Protein AF-A0A8C2WFH4-F1 (afdb_monomer_lite)

Sequence (112 aa):
MPLLTQGTEREPTEEEDVEDEDITAPVELIMEFLGAAVDRDYQLASILCQMILIYEPDNPEASEFLPLIQRKLLEGENDEDSGSDEESSQSSSRSSSSCSSSSPLDDEDNDE

Organism: Cyclopterus lumpus (NCBI:txid8103)

Foldseek 3Di:
DDDDDDDDPPDPPPPPPVPPPQQADDPVLVVVLVVCVVVLVLVSNLVSLVVRCVRVVPPPVSVVVNVVSVVSVVVVVVVVDPDDDDDDDDDDDDDDDDDDDDDDDDDDDDDD

InterPro domains:
  IPR026703 Glutamate-rich protein 2 [PTHR21520] (9-111)

Radius of gyration: 28.22 Å; chains: 1; bounding box: 43×69×85 Å

pLDDT: mean 74.63, std 18.78, range [41.47, 97.75]

Structure (mmCIF, N/CA/C/O backbone):
data_AF-A0A8C2WFH4-F1
#
_entry.id   AF-A0A8C2WFH4-F1
#
loop_
_atom_site.group_PDB
_atom_site.id
_atom_site.type_symbol
_atom_site.label_atom_id
_atom_site.label_alt_id
_atom_site.label_c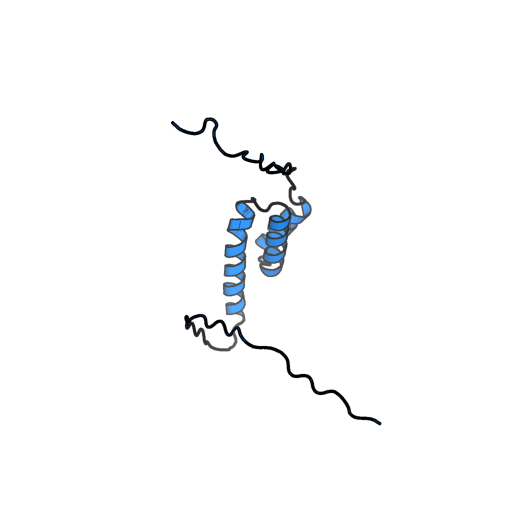omp_id
_atom_site.label_asym_id
_atom_site.label_entity_id
_atom_site.label_seq_id
_atom_site.pdbx_PDB_ins_code
_atom_site.Cartn_x
_atom_site.Cartn_y
_atom_site.Cartn_z
_atom_site.occupancy
_atom_site.B_iso_or_equiv
_atom_site.auth_seq_id
_atom_site.auth_comp_id
_atom_site.auth_asym_id
_atom_site.auth_atom_id
_atom_site.pdbx_PDB_model_num
ATOM 1 N N . MET A 1 1 ? 4.881 8.446 68.233 1.00 43.53 1 MET A N 1
ATOM 2 C CA . MET A 1 1 ? 4.739 7.262 67.358 1.00 43.53 1 MET A CA 1
ATOM 3 C C . MET A 1 1 ? 3.779 7.619 66.232 1.00 43.53 1 MET A C 1
ATOM 5 O O . MET A 1 1 ? 2.853 8.370 66.511 1.00 43.53 1 MET A O 1
ATOM 9 N N . PRO A 1 2 ? 4.069 7.213 64.988 1.00 45.72 2 PRO A N 1
ATOM 10 C CA . PRO A 1 2 ? 3.825 8.013 63.791 1.00 45.72 2 PRO A CA 1
ATOM 11 C C . PRO A 1 2 ? 2.487 7.742 63.092 1.00 45.72 2 PRO A C 1
ATOM 13 O O . PRO A 1 2 ? 1.859 6.707 63.282 1.00 45.72 2 PRO A O 1
ATOM 16 N N . LEU A 1 3 ? 2.144 8.745 62.283 1.00 41.47 3 LEU A N 1
ATOM 17 C CA . LEU A 1 3 ? 1.196 8.884 61.173 1.00 41.47 3 LEU A CA 1
ATOM 18 C C . LEU A 1 3 ? 0.506 7.605 60.665 1.00 41.47 3 LEU A C 1
ATOM 20 O O . LEU A 1 3 ? 1.135 6.706 60.109 1.00 41.47 3 LEU A O 1
ATOM 24 N N . LEU A 1 4 ? -0.820 7.598 60.813 1.00 52.91 4 LEU A N 1
ATOM 25 C CA . LEU A 1 4 ? -1.743 6.679 60.159 1.00 52.91 4 LEU A CA 1
ATOM 26 C C . LEU A 1 4 ? -2.081 7.185 58.745 1.00 52.91 4 LEU A C 1
ATOM 28 O O . LEU A 1 4 ? -2.113 8.392 58.524 1.00 52.91 4 LEU A O 1
ATOM 32 N N . THR A 1 5 ? -2.385 6.218 57.871 1.00 54.81 5 THR A N 1
ATOM 33 C CA . THR A 1 5 ? -2.964 6.312 56.512 1.00 54.81 5 THR A CA 1
ATOM 34 C C . THR A 1 5 ? -2.020 6.892 55.453 1.00 54.81 5 THR A C 1
ATOM 36 O O . THR A 1 5 ? -1.851 8.099 55.346 1.00 54.81 5 THR A O 1
ATOM 39 N N . GLN A 1 6 ? -1.233 6.049 54.767 1.00 54.41 6 GLN A N 1
ATOM 40 C CA . GLN A 1 6 ? -1.633 5.391 53.501 1.00 54.41 6 GLN A CA 1
ATOM 41 C C . GLN A 1 6 ? -2.240 6.446 52.563 1.00 54.41 6 GLN A C 1
ATOM 43 O O . GLN A 1 6 ? -3.367 6.864 52.766 1.00 54.41 6 GLN A O 1
ATOM 48 N N . GLY A 1 7 ? -1.489 7.033 51.639 1.00 52.06 7 GLY A N 1
ATOM 49 C CA . GLY A 1 7 ? -0.773 6.323 50.589 1.00 52.06 7 GLY A CA 1
ATOM 50 C C . GLY A 1 7 ? -1.574 6.530 49.313 1.00 52.06 7 GLY A C 1
ATOM 51 O O . GLY A 1 7 ? -2.431 5.715 49.012 1.00 52.06 7 GLY A O 1
ATOM 52 N N . THR A 1 8 ? -1.294 7.653 48.645 1.00 50.88 8 THR A N 1
ATOM 53 C CA . THR A 1 8 ? -1.601 7.943 47.238 1.00 50.88 8 THR A CA 1
ATOM 54 C C . THR A 1 8 ? -3.027 7.617 46.794 1.00 50.88 8 THR A C 1
ATOM 56 O O . THR A 1 8 ? -3.327 6.489 46.406 1.00 50.88 8 THR A O 1
ATOM 59 N N . GLU A 1 9 ? -3.867 8.649 46.748 1.00 53.31 9 GLU A N 1
ATOM 60 C CA . GLU A 1 9 ? -4.859 8.784 45.684 1.00 53.31 9 GLU A CA 1
ATOM 61 C C . GLU A 1 9 ? -4.150 8.527 44.341 1.00 53.31 9 GLU A C 1
ATOM 63 O O . GLU A 1 9 ? -3.383 9.342 43.839 1.00 53.31 9 GLU A O 1
ATOM 68 N N . ARG A 1 10 ? -4.269 7.305 43.823 1.00 58.94 10 ARG A N 1
ATOM 69 C CA . ARG A 1 10 ? -4.009 7.053 42.413 1.00 58.94 10 ARG A CA 1
ATOM 70 C C . ARG A 1 10 ? -5.304 7.429 41.728 1.00 58.94 10 ARG A C 1
ATOM 72 O O . ARG A 1 10 ? -6.308 6.746 41.920 1.00 58.94 10 ARG A O 1
ATOM 79 N N . GLU A 1 11 ? -5.274 8.554 41.024 1.00 61.84 11 GLU A N 1
ATOM 80 C CA . GLU A 1 11 ? -6.276 8.862 40.013 1.00 61.84 11 GLU A CA 1
ATOM 81 C C . GLU A 1 11 ? -6.479 7.598 39.169 1.00 61.84 11 GLU A C 1
ATOM 83 O O . GLU A 1 11 ? -5.482 6.978 38.770 1.00 61.84 11 GLU A O 1
ATOM 88 N N . PRO A 1 12 ? -7.722 7.146 38.943 1.00 53.22 12 PRO A N 1
ATOM 89 C CA . PRO A 1 12 ? -7.949 6.230 37.851 1.00 53.22 12 PRO A CA 1
ATOM 90 C C . PRO A 1 12 ? -7.550 7.015 36.603 1.00 53.22 12 PRO A C 1
ATOM 92 O O . PRO A 1 12 ? -8.230 7.957 36.209 1.00 53.22 12 PRO A O 1
ATOM 95 N N . THR A 1 13 ? -6.398 6.682 36.026 1.00 57.06 13 THR A N 1
ATOM 96 C CA . THR A 1 13 ? -6.178 6.913 34.608 1.00 57.06 13 THR A CA 1
ATOM 97 C C . THR A 1 13 ? -7.260 6.090 33.935 1.00 57.06 13 THR A C 1
ATOM 99 O O . THR A 1 13 ? -7.126 4.877 33.779 1.00 57.06 13 THR A O 1
ATOM 102 N N . GLU A 1 14 ? -8.395 6.737 33.686 1.00 55.91 14 GLU A N 1
ATOM 103 C CA . GLU A 1 14 ? -9.344 6.344 32.664 1.00 55.91 14 GLU A CA 1
ATOM 104 C C . GLU A 1 14 ? -8.527 6.377 31.372 1.00 55.91 14 GLU A C 1
ATOM 106 O O . GLU A 1 14 ? -8.426 7.386 30.682 1.00 55.91 14 GLU A O 1
ATOM 111 N N . GLU A 1 15 ? -7.791 5.291 31.140 1.00 59.31 15 GLU A N 1
ATOM 112 C CA . GLU A 1 15 ? -7.440 4.858 29.806 1.00 59.31 15 GLU A CA 1
ATOM 113 C C . GLU A 1 15 ? -8.813 4.675 29.166 1.00 59.31 15 GLU A C 1
ATOM 115 O O . GLU A 1 15 ? -9.498 3.684 29.419 1.00 59.31 15 GLU A O 1
ATOM 120 N N . GLU A 1 16 ? -9.293 5.737 28.509 1.00 53.50 16 GLU A N 1
ATOM 121 C CA . GLU A 1 16 ? -10.332 5.638 27.501 1.00 53.50 16 GLU A CA 1
ATOM 122 C C . GLU A 1 16 ? -9.797 4.599 26.521 1.00 53.50 16 GLU A C 1
ATOM 124 O O . GLU A 1 16 ? -9.016 4.904 25.622 1.00 53.50 16 GLU A O 1
ATOM 129 N N . ASP A 1 17 ? -10.150 3.345 26.799 1.00 54.41 17 ASP A N 1
ATOM 130 C CA . ASP A 1 17 ? -10.298 2.256 25.853 1.00 54.41 17 ASP A CA 1
ATOM 131 C C . ASP A 1 17 ? -11.303 2.798 24.837 1.00 54.41 17 ASP A C 1
ATOM 133 O O . ASP A 1 17 ? -12.515 2.615 24.954 1.00 54.41 17 ASP A O 1
ATOM 137 N N . VAL A 1 18 ? -10.796 3.670 23.958 1.00 60.62 18 VAL A N 1
ATOM 138 C CA . VAL A 1 18 ? -11.468 4.100 22.748 1.00 60.62 18 VAL A CA 1
ATOM 139 C C . VAL A 1 18 ? -11.774 2.796 22.068 1.00 60.62 18 VAL A C 1
ATOM 141 O O . VAL A 1 18 ? -10.863 2.111 21.624 1.00 60.62 18 VAL A O 1
ATOM 144 N N . GLU A 1 19 ? -13.044 2.419 22.138 1.00 56.53 19 GLU A N 1
ATOM 145 C CA . GLU A 1 19 ? -13.594 1.257 21.479 1.00 56.53 19 GLU A CA 1
ATOM 146 C C . GLU A 1 19 ? -13.053 1.304 20.048 1.00 56.53 19 GLU A C 1
ATOM 148 O O . GLU A 1 19 ? -13.472 2.149 19.253 1.00 56.53 19 GLU A O 1
ATOM 153 N N . ASP A 1 20 ? -12.042 0.474 19.771 1.00 59.25 20 ASP A N 1
ATOM 154 C CA . ASP A 1 20 ? -11.517 0.205 18.442 1.00 59.25 20 ASP A CA 1
ATOM 155 C C . ASP A 1 20 ? -12.662 -0.491 17.704 1.00 59.25 20 ASP A C 1
ATOM 157 O O . ASP A 1 20 ? -12.693 -1.710 17.545 1.00 59.25 20 ASP A O 1
ATOM 161 N N . GLU A 1 21 ? -13.701 0.265 17.344 1.00 57.81 21 GLU A N 1
ATOM 162 C CA . GLU A 1 21 ? -14.646 -0.162 16.333 1.00 57.81 21 GLU A CA 1
ATOM 163 C C . GLU A 1 21 ? -13.770 -0.544 15.154 1.00 57.81 21 GLU A C 1
ATOM 165 O O . GLU A 1 21 ? -13.060 0.316 14.646 1.00 57.81 21 GLU A O 1
ATOM 170 N N . ASP A 1 22 ? -13.735 -1.836 14.816 1.00 65.94 22 ASP A N 1
ATOM 171 C CA . ASP A 1 22 ? -12.847 -2.412 13.813 1.00 65.94 22 ASP A CA 1
ATOM 172 C C . ASP A 1 22 ? -12.976 -1.610 12.503 1.00 65.94 22 ASP A C 1
ATOM 174 O O . ASP A 1 22 ? -13.850 -1.875 11.668 1.00 65.94 22 ASP A O 1
ATOM 178 N N . ILE A 1 23 ? -12.154 -0.569 12.331 1.00 73.25 23 ILE A N 1
ATOM 179 C CA . ILE A 1 23 ? -12.153 0.278 11.143 1.00 73.25 23 ILE A CA 1
ATOM 180 C C . ILE A 1 23 ? -11.473 -0.557 10.067 1.00 73.25 23 ILE A C 1
ATOM 182 O O . ILE A 1 23 ? -10.268 -0.517 9.862 1.00 73.25 23 ILE A O 1
ATOM 186 N N . THR A 1 24 ? -12.261 -1.382 9.389 1.00 86.38 24 THR A N 1
ATOM 187 C CA . THR A 1 24 ? -11.747 -2.209 8.303 1.00 86.38 24 THR A CA 1
ATOM 188 C C . THR A 1 24 ? -11.579 -1.377 7.040 1.00 86.38 24 THR A C 1
ATOM 190 O O . THR A 1 24 ? -12.431 -0.544 6.705 1.00 86.38 24 THR A O 1
ATOM 193 N N . ALA A 1 25 ? -10.513 -1.640 6.297 1.00 90.88 25 ALA A N 1
ATOM 194 C CA . ALA A 1 25 ? -10.268 -1.047 5.002 1.00 90.88 25 ALA A CA 1
ATOM 195 C C . ALA A 1 25 ? -11.404 -1.416 4.024 1.00 90.88 25 ALA A C 1
ATOM 197 O O . ALA A 1 25 ? -11.877 -2.558 3.999 1.00 90.88 25 ALA A O 1
ATOM 198 N N . PRO A 1 26 ? -11.852 -0.481 3.166 1.00 93.94 26 PRO A N 1
ATOM 199 C CA . PRO A 1 26 ? -12.858 -0.784 2.155 1.00 93.94 26 PRO A CA 1
ATOM 200 C C . PRO A 1 26 ? -12.413 -1.928 1.231 1.00 93.94 26 PRO A C 1
ATOM 202 O O . PRO A 1 26 ? -11.294 -1.925 0.724 1.00 93.94 26 PRO A O 1
ATOM 205 N N . VAL A 1 27 ? -13.311 -2.873 0.929 1.00 93.88 27 VAL A N 1
ATOM 206 C CA . VAL A 1 27 ? -12.998 -4.040 0.072 1.00 93.88 27 VAL A CA 1
ATOM 207 C C . VAL A 1 27 ? -12.481 -3.621 -1.309 1.00 93.88 27 VAL A C 1
ATOM 209 O O . VAL A 1 27 ? -11.600 -4.273 -1.863 1.00 93.88 27 VAL A O 1
ATOM 212 N N . GLU A 1 28 ? -12.993 -2.517 -1.857 1.00 96.25 28 GLU A N 1
ATOM 213 C CA . GLU A 1 28 ? -12.519 -1.944 -3.123 1.00 96.25 28 GLU A CA 1
ATOM 214 C C . GLU A 1 28 ? -11.027 -1.585 -3.069 1.00 96.25 28 GLU A C 1
ATOM 216 O O . GLU A 1 28 ? -10.293 -1.933 -3.990 1.00 96.25 28 GLU A O 1
ATOM 221 N N . LEU A 1 29 ? -10.564 -1.002 -1.955 1.00 95.50 29 LEU A N 1
ATOM 222 C CA . LEU A 1 29 ? -9.162 -0.636 -1.738 1.00 95.50 29 LEU A CA 1
ATOM 223 C C . LEU A 1 29 ? -8.257 -1.875 -1.722 1.00 95.50 29 LEU A C 1
ATOM 225 O O . LEU A 1 29 ? -7.196 -1.887 -2.343 1.00 95.50 29 LEU A O 1
ATOM 229 N N . ILE A 1 30 ? -8.694 -2.935 -1.039 1.00 94.88 30 ILE A N 1
ATOM 230 C CA . ILE A 1 30 ? -7.948 -4.197 -0.946 1.00 94.88 30 ILE A CA 1
ATOM 231 C C . ILE A 1 30 ? -7.881 -4.879 -2.316 1.00 94.88 30 ILE A C 1
ATOM 233 O O . ILE A 1 30 ? -6.824 -5.360 -2.722 1.00 94.88 30 ILE A O 1
ATOM 237 N N . MET A 1 31 ? -8.990 -4.913 -3.059 1.00 97.06 31 MET A N 1
ATOM 238 C CA . MET A 1 31 ? -9.007 -5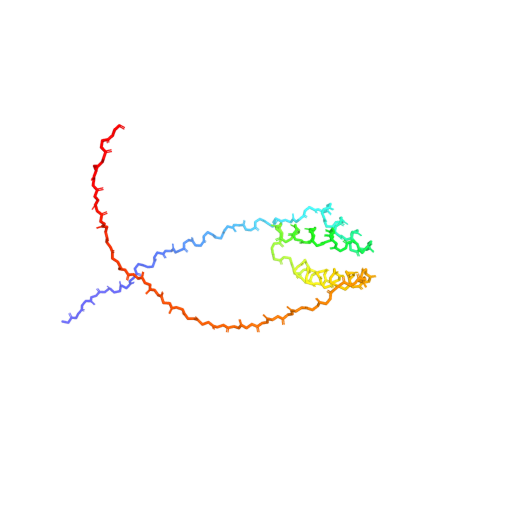.486 -4.408 1.00 97.06 31 MET A CA 1
ATOM 239 C C . MET A 1 31 ? -8.097 -4.717 -5.364 1.00 97.06 31 MET A C 1
ATOM 241 O O . MET A 1 31 ? -7.386 -5.339 -6.152 1.00 97.06 31 MET A O 1
ATOM 245 N N . GLU A 1 32 ? -8.093 -3.388 -5.284 1.00 97.75 32 GLU A N 1
ATOM 246 C CA . GLU A 1 32 ? -7.216 -2.552 -6.100 1.00 97.75 32 GLU A CA 1
ATOM 247 C C . GLU A 1 32 ? -5.742 -2.771 -5.738 1.00 97.75 32 GLU A C 1
ATOM 249 O O . GLU A 1 32 ? -4.910 -2.924 -6.631 1.00 97.75 32 GLU A O 1
ATOM 254 N N . PHE A 1 33 ? -5.427 -2.908 -4.444 1.00 97.38 33 PHE A N 1
ATOM 255 C CA . PHE A 1 33 ? -4.085 -3.261 -3.977 1.00 97.38 33 PHE A CA 1
ATOM 256 C C . PHE A 1 33 ? -3.615 -4.597 -4.559 1.00 97.38 33 PHE A C 1
ATOM 258 O O . PHE A 1 33 ? -2.517 -4.693 -5.110 1.00 97.38 33 PHE A O 1
ATOM 265 N N . LEU A 1 34 ? -4.458 -5.629 -4.470 1.00 96.62 34 LEU A N 1
ATOM 266 C CA . LEU A 1 34 ? -4.149 -6.950 -5.010 1.00 96.62 34 LEU A CA 1
ATOM 267 C C . LEU A 1 34 ? -3.991 -6.909 -6.535 1.00 96.62 34 LEU A C 1
ATOM 269 O O . LEU A 1 34 ? -3.090 -7.558 -7.064 1.00 96.62 34 LEU A O 1
ATOM 273 N N . GLY A 1 35 ? -4.823 -6.130 -7.232 1.00 97.38 35 GLY A N 1
ATOM 274 C CA . GLY A 1 35 ? -4.697 -5.888 -8.668 1.00 97.38 35 GLY A CA 1
ATOM 275 C C . GLY A 1 35 ? -3.341 -5.280 -9.024 1.00 97.38 35 GLY A C 1
ATOM 276 O O . GLY A 1 35 ? -2.590 -5.873 -9.796 1.00 97.38 35 GLY A O 1
ATOM 277 N N . ALA A 1 36 ? -2.976 -4.172 -8.376 1.00 96.44 36 ALA A N 1
ATOM 278 C CA . ALA A 1 36 ? -1.687 -3.510 -8.567 1.00 96.44 36 ALA A CA 1
ATOM 279 C C . ALA A 1 36 ? -0.500 -4.446 -8.270 1.00 96.44 36 ALA A C 1
ATOM 281 O O . ALA A 1 36 ? 0.470 -4.490 -9.026 1.00 96.44 36 ALA A O 1
ATOM 282 N N . ALA A 1 37 ? -0.588 -5.259 -7.211 1.00 93.12 37 ALA A N 1
ATOM 283 C CA . ALA A 1 37 ? 0.446 -6.232 -6.865 1.00 93.12 37 ALA A CA 1
ATOM 284 C C . ALA A 1 37 ? 0.607 -7.339 -7.926 1.00 93.12 37 ALA A C 1
ATOM 286 O O . ALA A 1 37 ? 1.734 -7.744 -8.227 1.00 93.12 37 ALA A O 1
ATOM 287 N N . VAL A 1 38 ? -0.499 -7.819 -8.510 1.00 95.44 38 VAL A N 1
ATOM 288 C CA . VAL A 1 38 ? -0.494 -8.809 -9.604 1.00 95.44 38 VAL A CA 1
ATOM 289 C C . VAL A 1 38 ? 0.075 -8.209 -10.889 1.00 95.44 38 VAL A C 1
ATOM 291 O O . VAL A 1 38 ? 0.908 -8.847 -11.539 1.00 95.44 38 VAL A O 1
ATOM 294 N N . ASP A 1 39 ? -0.312 -6.975 -11.210 1.00 95.25 39 ASP A N 1
ATOM 295 C CA . ASP A 1 39 ? 0.168 -6.228 -12.377 1.00 95.25 39 ASP A CA 1
ATOM 296 C C . ASP A 1 39 ? 1.607 -5.707 -12.204 1.00 95.25 39 ASP A C 1
ATOM 298 O O . ASP A 1 39 ? 2.203 -5.199 -13.154 1.00 95.25 39 ASP A O 1
ATOM 302 N N . ARG A 1 40 ? 2.200 -5.905 -11.016 1.00 93.06 40 ARG A N 1
ATOM 303 C CA . ARG A 1 40 ? 3.537 -5.426 -10.620 1.00 93.06 40 ARG A CA 1
ATOM 304 C C . ARG A 1 40 ? 3.673 -3.906 -10.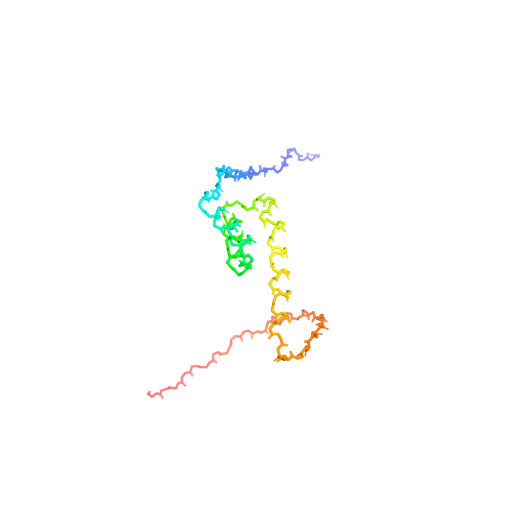663 1.00 93.06 40 ARG A C 1
ATOM 306 O O . ARG A 1 40 ? 4.784 -3.387 -10.753 1.00 93.06 40 ARG A O 1
ATOM 313 N N . ASP A 1 41 ? 2.556 -3.201 -10.541 1.00 95.50 41 ASP A N 1
ATOM 314 C CA . ASP A 1 41 ? 2.546 -1.769 -10.291 1.00 95.50 41 ASP A CA 1
ATOM 315 C C . ASP A 1 41 ? 2.839 -1.530 -8.806 1.00 95.50 41 ASP A C 1
ATOM 317 O O . ASP A 1 41 ? 1.958 -1.293 -7.977 1.00 95.50 41 ASP A O 1
ATOM 321 N N . TYR A 1 42 ? 4.115 -1.667 -8.447 1.00 95.31 42 TYR A N 1
ATOM 322 C CA . TYR A 1 42 ? 4.564 -1.523 -7.067 1.00 95.31 42 TYR A CA 1
ATOM 323 C C . TYR A 1 42 ? 4.457 -0.075 -6.561 1.00 95.31 42 TYR A C 1
ATOM 325 O O . TYR A 1 42 ? 4.394 0.131 -5.350 1.00 95.31 42 TYR A O 1
ATOM 333 N N . GLN A 1 43 ? 4.380 0.914 -7.462 1.00 94.62 43 GLN A N 1
ATOM 334 C CA . GLN A 1 43 ? 4.155 2.316 -7.101 1.00 94.62 43 GLN A CA 1
ATOM 335 C C . GLN A 1 43 ? 2.741 2.477 -6.544 1.00 94.62 43 GLN A C 1
ATOM 337 O O . GLN A 1 43 ? 2.557 2.929 -5.411 1.00 94.62 43 GLN A O 1
ATOM 342 N N . LEU A 1 44 ? 1.742 2.018 -7.303 1.00 95.50 44 LEU A N 1
ATOM 343 C CA . LEU A 1 44 ? 0.351 2.035 -6.868 1.00 95.50 44 LEU A CA 1
ATOM 344 C C . LEU A 1 44 ? 0.132 1.112 -5.661 1.00 95.50 44 LEU A C 1
ATOM 346 O O . LEU A 1 44 ? -0.486 1.522 -4.677 1.00 95.50 44 LEU A O 1
ATOM 350 N N . ALA A 1 45 ? 0.705 -0.095 -5.677 1.00 96.50 45 ALA A N 1
ATOM 351 C CA . ALA A 1 45 ? 0.586 -1.037 -4.568 1.00 96.50 45 ALA A CA 1
ATOM 352 C C . ALA A 1 45 ? 1.151 -0.467 -3.255 1.00 96.50 45 ALA A C 1
ATOM 354 O O . ALA A 1 45 ? 0.565 -0.699 -2.200 1.00 96.50 45 ALA A O 1
ATOM 355 N N . SER A 1 46 ? 2.240 0.313 -3.293 1.00 96.12 46 SER A N 1
ATOM 356 C CA . SER A 1 46 ? 2.808 0.944 -2.092 1.00 96.12 46 SER A CA 1
ATOM 357 C C . SER A 1 46 ? 1.849 1.962 -1.477 1.00 96.12 46 SER A C 1
ATOM 359 O O . SER A 1 46 ? 1.693 2.002 -0.257 1.00 96.12 46 SER A O 1
ATOM 361 N N . ILE A 1 47 ? 1.201 2.780 -2.310 1.00 97.06 47 ILE A N 1
ATOM 362 C CA . ILE A 1 47 ? 0.245 3.797 -1.855 1.00 97.06 47 ILE A CA 1
ATOM 363 C C . ILE A 1 47 ? -0.980 3.117 -1.240 1.00 97.06 47 ILE A C 1
ATOM 365 O O . ILE A 1 47 ? -1.390 3.461 -0.132 1.00 97.06 47 ILE A O 1
ATOM 369 N N . LEU A 1 48 ? -1.526 2.112 -1.926 1.00 97.00 48 LEU A N 1
ATOM 370 C CA . LEU A 1 48 ? -2.706 1.382 -1.468 1.00 97.00 48 LEU A CA 1
ATOM 371 C C . LEU A 1 48 ? -2.422 0.590 -0.184 1.00 97.00 48 LEU A C 1
ATOM 373 O O . LEU A 1 48 ? -3.235 0.613 0.734 1.00 97.00 48 LEU A O 1
ATOM 377 N N . CYS A 1 49 ? -1.244 -0.029 -0.065 1.00 96.44 49 CYS A N 1
ATOM 378 C CA . CYS A 1 49 ? -0.808 -0.711 1.156 1.00 96.44 49 CYS A CA 1
ATOM 379 C C . CYS A 1 49 ? -0.715 0.253 2.347 1.00 96.44 49 CYS A C 1
ATOM 381 O O . CYS A 1 49 ? -1.146 -0.076 3.450 1.00 96.44 49 CYS A O 1
ATOM 383 N N . GLN A 1 50 ? -0.201 1.468 2.127 1.00 96.25 50 GLN A N 1
ATOM 384 C CA . GLN A 1 50 ? -0.156 2.498 3.163 1.00 96.25 50 GLN A CA 1
ATOM 385 C C . GLN A 1 50 ? -1.561 2.971 3.552 1.00 96.25 50 GLN A C 1
ATOM 387 O O . GLN A 1 50 ? -1.812 3.209 4.729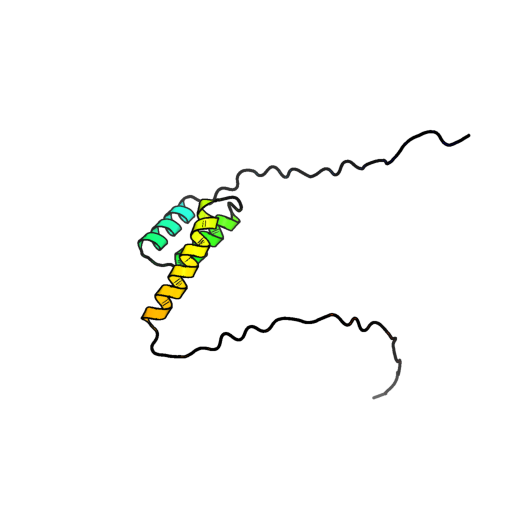 1.00 96.25 50 GLN A O 1
ATOM 392 N N . MET A 1 51 ? -2.474 3.089 2.582 1.00 96.00 51 MET A N 1
ATOM 393 C CA . MET A 1 51 ? -3.871 3.424 2.854 1.00 96.00 51 MET A CA 1
ATOM 394 C C . MET A 1 51 ? -4.560 2.338 3.678 1.00 96.00 51 MET A C 1
ATOM 396 O O . MET A 1 51 ? -5.246 2.681 4.632 1.00 96.00 51 MET A O 1
ATOM 400 N N . ILE A 1 52 ? -4.348 1.054 3.371 1.00 95.38 52 ILE A N 1
ATOM 401 C CA . ILE A 1 52 ? -4.884 -0.060 4.170 1.00 95.38 52 ILE A CA 1
ATOM 402 C C . ILE A 1 52 ? -4.409 0.054 5.623 1.00 95.38 52 ILE A C 1
ATOM 404 O O . ILE A 1 52 ? -5.238 -0.035 6.516 1.00 95.38 52 ILE A O 1
ATOM 408 N N . LEU A 1 53 ? -3.131 0.370 5.862 1.00 94.25 53 LEU A N 1
ATOM 409 C CA . LEU A 1 53 ? -2.579 0.581 7.210 1.00 94.25 53 LEU A CA 1
ATOM 410 C C . LEU A 1 53 ? -3.131 1.816 7.945 1.00 94.25 53 LEU A C 1
ATOM 412 O O . LEU A 1 53 ? -2.989 1.912 9.158 1.00 94.25 53 LEU A O 1
ATOM 416 N N . ILE A 1 54 ? -3.722 2.786 7.239 1.00 93.56 54 ILE A N 1
ATOM 417 C CA . ILE A 1 54 ? -4.402 3.929 7.874 1.00 93.56 54 ILE A CA 1
ATOM 418 C C . ILE A 1 54 ? -5.775 3.511 8.410 1.00 93.56 54 ILE A C 1
ATOM 420 O O . ILE A 1 54 ? -6.194 4.021 9.444 1.00 93.56 54 ILE A O 1
ATOM 424 N N . TYR A 1 55 ? -6.471 2.614 7.703 1.00 92.62 55 TYR A N 1
ATOM 425 C CA . TYR A 1 55 ? -7.736 2.050 8.176 1.00 92.62 55 TYR A CA 1
ATOM 426 C C . TYR A 1 55 ? -7.478 0.985 9.246 1.00 92.62 55 TYR A C 1
ATOM 428 O O . TYR A 1 55 ? -8.003 1.087 10.345 1.00 92.62 55 TYR A O 1
ATOM 436 N N . GLU A 1 56 ? -6.603 0.028 8.945 1.00 91.50 56 GLU A N 1
ATOM 437 C CA . GLU A 1 56 ? -6.272 -1.112 9.795 1.00 91.50 56 GLU A CA 1
ATOM 438 C C . GLU A 1 56 ? -4.788 -1.062 10.211 1.00 91.50 56 GLU A C 1
ATOM 440 O O . GLU A 1 56 ? -3.945 -1.734 9.604 1.00 91.50 56 GLU A O 1
ATOM 445 N N . PRO A 1 57 ? -4.430 -0.264 11.233 1.00 89.75 57 PRO A N 1
ATOM 446 C CA . PRO A 1 57 ? -3.040 -0.122 11.672 1.00 89.75 57 PRO A CA 1
ATOM 447 C C . PRO A 1 57 ? -2.432 -1.433 12.189 1.00 89.75 57 PRO A C 1
ATOM 449 O O . PRO A 1 57 ? -1.234 -1.660 12.020 1.00 89.75 57 PRO A O 1
ATOM 452 N N . ASP A 1 58 ? -3.257 -2.315 12.757 1.00 88.69 58 ASP A N 1
ATOM 453 C CA . ASP A 1 58 ? -2.855 -3.629 13.267 1.00 88.69 58 ASP A CA 1
ATOM 454 C C . ASP A 1 58 ? -2.932 -4.749 12.218 1.00 88.69 58 ASP A C 1
ATOM 456 O O . ASP A 1 58 ? -2.754 -5.920 12.560 1.00 88.69 58 ASP A O 1
ATOM 460 N N . ASN A 1 59 ? -3.172 -4.431 10.937 1.00 88.88 59 ASN A N 1
ATOM 461 C CA . ASN A 1 59 ? -3.206 -5.436 9.877 1.00 88.88 59 ASN A CA 1
ATOM 462 C C . ASN A 1 59 ? -1.800 -6.042 9.661 1.00 88.88 59 ASN A C 1
ATOM 464 O O . ASN A 1 59 ? -0.904 -5.371 9.123 1.00 88.88 59 ASN A O 1
ATOM 468 N N . PRO A 1 60 ? -1.584 -7.324 10.025 1.00 91.88 60 PRO A N 1
ATOM 469 C CA . PRO A 1 60 ? -0.265 -7.941 9.933 1.00 91.88 60 PRO A CA 1
ATOM 470 C C . PRO A 1 60 ? 0.169 -8.140 8.478 1.00 91.88 60 PRO A C 1
ATOM 472 O O . PRO A 1 60 ? 1.353 -8.048 8.166 1.00 91.88 60 PRO A O 1
ATOM 475 N N . GLU A 1 61 ? -0.779 -8.362 7.567 1.00 93.50 61 GLU A N 1
ATOM 476 C CA . GLU A 1 61 ? -0.496 -8.608 6.157 1.00 93.50 61 GLU A CA 1
ATOM 477 C C . GLU A 1 61 ? 0.032 -7.338 5.494 1.00 93.50 61 GLU A C 1
ATOM 479 O O . GLU A 1 61 ? 1.106 -7.361 4.895 1.00 93.50 61 GLU A O 1
ATOM 484 N N . ALA A 1 62 ? -0.665 -6.209 5.641 1.00 93.50 62 ALA A N 1
ATOM 485 C CA . ALA A 1 62 ? -0.230 -4.942 5.054 1.00 93.50 62 ALA A CA 1
ATOM 486 C C . ALA A 1 62 ? 1.125 -4.478 5.625 1.00 93.50 62 ALA A C 1
ATOM 488 O O . ALA A 1 62 ? 1.979 -3.979 4.886 1.00 93.50 62 ALA A O 1
ATOM 489 N N . SER A 1 63 ? 1.361 -4.714 6.920 1.00 94.44 63 SER A N 1
ATOM 490 C CA . SER A 1 63 ? 2.633 -4.409 7.584 1.00 94.44 63 SER A CA 1
ATOM 491 C C . SER A 1 63 ? 3.798 -5.229 7.014 1.00 94.44 63 SER A C 1
ATOM 493 O O . SER A 1 63 ? 4.887 -4.697 6.786 1.00 94.44 63 SER A O 1
ATOM 495 N N . GLU A 1 64 ? 3.568 -6.507 6.699 1.00 95.94 64 GLU A N 1
ATOM 496 C CA . GLU A 1 64 ? 4.568 -7.363 6.055 1.00 95.94 64 GLU A CA 1
ATOM 497 C C . GLU A 1 64 ? 4.740 -7.066 4.557 1.00 95.94 64 GLU A C 1
ATOM 499 O O . GLU A 1 64 ? 5.855 -7.160 4.037 1.00 95.94 64 GLU A O 1
ATOM 504 N N . PHE A 1 65 ? 3.675 -6.681 3.848 1.00 95.19 65 PHE A N 1
ATOM 505 C CA . PHE A 1 65 ? 3.731 -6.398 2.412 1.00 95.19 65 PHE A CA 1
ATOM 506 C C . PHE A 1 65 ? 4.474 -5.104 2.084 1.00 95.19 65 PHE A C 1
ATOM 508 O O . PHE A 1 65 ? 5.244 -5.080 1.119 1.00 95.19 65 PHE A O 1
ATOM 515 N N . LEU A 1 66 ? 4.295 -4.046 2.876 1.00 95.12 66 LEU A N 1
ATOM 516 C CA . LEU A 1 66 ? 4.896 -2.736 2.617 1.00 95.12 66 LEU A CA 1
ATOM 517 C C . LEU A 1 66 ? 6.424 -2.786 2.379 1.00 95.12 66 LEU A C 1
ATOM 519 O O . LEU A 1 66 ? 6.869 -2.309 1.329 1.00 95.12 66 LEU A O 1
ATOM 523 N N . PRO A 1 67 ? 7.255 -3.408 3.245 1.00 95.88 67 PRO A N 1
ATOM 524 C CA . PRO A 1 67 ? 8.696 -3.499 3.002 1.00 95.88 67 PRO A CA 1
ATOM 525 C C . PRO A 1 67 ? 9.055 -4.379 1.793 1.00 95.88 67 PRO A C 1
ATOM 527 O O . PRO A 1 67 ? 10.109 -4.188 1.181 1.00 95.88 67 PRO A O 1
ATOM 530 N N . LEU A 1 68 ? 8.211 -5.348 1.419 1.00 95.56 68 LEU A N 1
ATOM 531 C CA . LEU A 1 68 ? 8.429 -6.174 0.225 1.00 95.56 68 LEU A CA 1
ATOM 532 C C . LEU A 1 68 ? 8.188 -5.372 -1.056 1.00 95.56 68 LEU A C 1
ATOM 534 O O . LEU A 1 68 ? 8.971 -5.486 -1.999 1.00 95.56 68 LEU A O 1
ATOM 538 N N . ILE A 1 69 ? 7.139 -4.551 -1.074 1.00 94.81 69 ILE A N 1
ATOM 539 C CA . ILE A 1 69 ? 6.797 -3.667 -2.194 1.00 94.81 69 ILE A CA 1
ATOM 540 C C . ILE A 1 69 ? 7.877 -2.601 -2.370 1.00 94.81 69 ILE A C 1
ATOM 542 O O . ILE A 1 69 ? 8.363 -2.403 -3.480 1.00 94.81 69 ILE A O 1
ATOM 546 N N . GLN A 1 70 ? 8.325 -1.982 -1.276 1.00 94.06 70 GLN A N 1
ATOM 547 C CA . GLN A 1 70 ? 9.427 -1.019 -1.305 1.00 94.06 70 GLN A CA 1
ATOM 548 C C . GLN A 1 70 ? 10.707 -1.642 -1.866 1.00 94.06 70 GLN A C 1
ATOM 550 O O . GLN A 1 70 ? 11.352 -1.055 -2.728 1.00 94.06 70 GLN A O 1
ATOM 555 N N . ARG A 1 71 ? 11.054 -2.869 -1.454 1.00 94.12 71 ARG A N 1
ATOM 556 C CA . ARG A 1 71 ? 12.197 -3.581 -2.043 1.00 94.12 71 ARG A CA 1
ATOM 557 C C . ARG A 1 71 ? 12.015 -3.800 -3.545 1.00 94.12 71 ARG A C 1
ATOM 559 O O . ARG A 1 71 ? 12.966 -3.630 -4.297 1.00 94.12 71 ARG A O 1
ATOM 566 N N . LYS A 1 72 ? 10.809 -4.173 -3.982 1.00 91.69 72 LYS A N 1
ATOM 567 C CA . LYS A 1 72 ? 10.505 -4.389 -5.402 1.00 91.69 72 LYS A CA 1
ATOM 568 C C . LYS A 1 72 ? 10.614 -3.118 -6.237 1.00 91.69 72 LYS A C 1
ATOM 570 O O . LYS A 1 72 ? 11.045 -3.210 -7.380 1.00 91.69 72 LYS A O 1
ATOM 575 N N . LEU A 1 73 ? 10.279 -1.964 -5.666 1.00 90.06 73 LEU A N 1
ATOM 576 C CA . LEU A 1 73 ? 10.510 -0.665 -6.294 1.00 90.06 73 LEU A CA 1
ATOM 577 C C . LEU A 1 73 ? 12.001 -0.400 -6.512 1.00 90.06 73 LEU A C 1
ATOM 579 O O . LEU A 1 73 ? 12.398 -0.148 -7.644 1.00 90.06 73 LEU A O 1
ATOM 583 N N . LEU A 1 74 ? 12.825 -0.587 -5.476 1.00 89.25 74 LEU A N 1
ATOM 584 C CA . LEU A 1 74 ? 14.281 -0.431 -5.585 1.00 89.25 74 LEU A CA 1
ATOM 585 C C . LEU A 1 74 ? 14.911 -1.414 -6.590 1.00 89.25 74 LEU A C 1
ATOM 587 O O . LEU A 1 7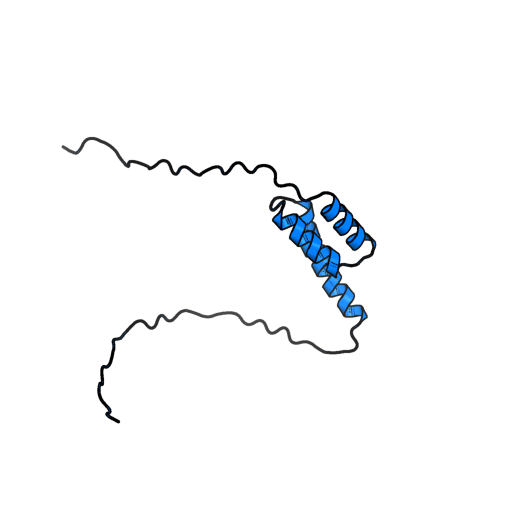4 ? 15.883 -1.083 -7.259 1.00 89.25 74 LEU A O 1
ATOM 591 N N . GLU A 1 75 ? 14.388 -2.640 -6.683 1.00 86.31 75 GLU A N 1
ATOM 592 C CA . GLU A 1 75 ? 14.845 -3.631 -7.669 1.00 86.31 75 GLU A CA 1
ATOM 593 C C . GLU A 1 75 ? 14.443 -3.253 -9.106 1.00 86.31 75 GLU A C 1
ATOM 595 O O . GLU A 1 75 ? 15.213 -3.514 -10.024 1.00 86.31 75 GLU A O 1
ATOM 600 N N . GLY A 1 76 ? 13.258 -2.662 -9.302 1.00 70.62 76 GLY A N 1
ATOM 601 C CA . GLY A 1 76 ? 12.736 -2.274 -10.616 1.00 70.62 76 GLY A CA 1
ATOM 602 C C . GLY A 1 76 ? 13.374 -1.008 -11.189 1.00 70.62 76 GLY A C 1
ATOM 603 O O . GLY A 1 76 ? 13.626 -0.960 -12.388 1.00 70.62 76 GLY A O 1
ATOM 604 N N . GLU A 1 77 ? 13.720 -0.034 -10.340 1.00 58.47 77 GLU A N 1
ATOM 605 C CA . GLU A 1 77 ? 14.456 1.174 -10.755 1.00 58.47 77 GLU A CA 1
ATOM 606 C C . GLU A 1 77 ? 15.859 0.845 -11.309 1.00 58.47 77 GLU A C 1
ATOM 608 O O . GLU A 1 77 ? 16.392 1.579 -12.139 1.00 58.47 77 GLU A O 1
ATOM 613 N N . ASN A 1 78 ? 16.444 -0.295 -10.925 1.00 53.09 78 ASN A N 1
ATOM 614 C CA . ASN A 1 78 ? 17.742 -0.740 -11.442 1.00 53.09 78 ASN A CA 1
ATOM 615 C C . ASN A 1 78 ? 17.693 -1.304 -12.875 1.00 53.09 78 ASN A C 1
ATOM 617 O O . ASN A 1 78 ? 18.739 -1.381 -13.518 1.00 53.09 78 ASN A O 1
ATOM 621 N N . ASP A 1 79 ? 16.526 -1.694 -13.401 1.00 52.34 79 ASP A N 1
ATOM 622 C CA . ASP A 1 79 ? 16.404 -2.170 -14.791 1.00 52.34 79 ASP A CA 1
ATOM 623 C C . ASP A 1 79 ? 16.311 -1.005 -15.805 1.00 52.34 79 ASP A C 1
ATOM 625 O O . ASP A 1 79 ? 16.439 -1.214 -17.016 1.00 52.34 79 ASP A O 1
ATOM 629 N N . GLU A 1 80 ? 16.147 0.230 -15.321 1.00 50.25 80 GLU A N 1
ATOM 630 C CA . GLU A 1 80 ? 16.176 1.474 -16.102 1.00 50.25 80 GLU A CA 1
ATOM 631 C C . GLU A 1 80 ? 17.423 2.345 -15.841 1.00 50.25 80 GLU A C 1
ATOM 633 O O . GLU A 1 80 ? 17.547 3.445 -16.389 1.00 50.25 80 GLU A O 1
ATOM 638 N N . ASP A 1 81 ? 18.418 1.813 -15.117 1.00 48.16 81 ASP A N 1
ATOM 639 C CA . ASP A 1 81 ? 19.710 2.467 -14.896 1.00 48.16 81 ASP A CA 1
ATOM 640 C C . ASP A 1 81 ? 20.591 2.423 -16.162 1.00 48.16 81 ASP A C 1
ATOM 642 O O . ASP A 1 81 ? 21.432 1.553 -16.389 1.00 48.16 81 ASP A O 1
ATOM 646 N N . SER A 1 82 ? 20.414 3.428 -17.018 1.00 50.75 82 SER A N 1
ATOM 647 C CA . SER A 1 82 ? 21.567 4.085 -17.631 1.00 50.75 82 SER A CA 1
ATOM 648 C C . SER A 1 82 ? 21.975 5.288 -16.782 1.00 50.75 82 SER A C 1
ATOM 650 O O . SER A 1 82 ? 21.746 6.429 -17.173 1.00 50.75 82 SER A O 1
ATOM 652 N N . GLY A 1 83 ? 22.645 4.998 -15.667 1.00 53.62 83 GLY A N 1
ATOM 653 C CA . GLY A 1 83 ? 23.659 5.832 -15.034 1.00 53.62 83 GLY A CA 1
ATOM 654 C C . GLY A 1 83 ? 23.160 6.893 -14.056 1.00 53.62 83 GLY A C 1
ATOM 655 O O . GLY A 1 83 ? 22.740 7.970 -14.473 1.00 53.62 83 GLY A O 1
ATOM 656 N N . SER A 1 84 ? 23.455 6.703 -12.769 1.00 47.72 84 SER A N 1
ATOM 657 C CA . SER A 1 84 ? 24.636 7.350 -12.168 1.00 47.72 84 SER A CA 1
ATOM 658 C C . SER A 1 84 ? 24.912 6.862 -10.736 1.00 47.72 84 SER A C 1
ATOM 660 O O . SER A 1 84 ? 24.029 6.869 -9.887 1.00 47.72 84 SER A O 1
ATOM 662 N N . ASP A 1 85 ? 26.185 6.524 -10.517 1.00 53.25 85 ASP A N 1
ATOM 663 C CA . ASP A 1 85 ? 26.912 6.175 -9.286 1.00 53.25 85 ASP A CA 1
ATOM 664 C C . ASP A 1 85 ? 26.420 6.778 -7.951 1.00 53.25 85 ASP A C 1
ATOM 666 O O . ASP A 1 85 ? 26.187 7.982 -7.842 1.00 53.25 85 ASP A O 1
ATOM 670 N N . GLU A 1 86 ? 26.378 5.890 -6.947 1.00 59.38 86 GLU A N 1
ATOM 671 C CA . GLU A 1 86 ? 27.082 5.937 -5.650 1.00 59.38 86 GLU A CA 1
ATOM 672 C C . GLU A 1 86 ? 27.253 7.305 -4.958 1.00 59.38 86 GLU A C 1
ATOM 674 O O . GLU A 1 86 ? 27.850 8.220 -5.500 1.00 59.38 86 GLU A O 1
ATOM 679 N N . GLU A 1 87 ? 26.807 7.406 -3.698 1.00 53.62 87 GLU A N 1
ATOM 680 C CA . GLU A 1 87 ? 27.658 7.792 -2.554 1.00 53.62 87 GLU A CA 1
ATOM 681 C C . GLU A 1 87 ? 26.831 7.651 -1.254 1.00 53.62 87 GLU A C 1
ATOM 683 O O . GLU A 1 87 ? 26.264 8.604 -0.708 1.00 53.62 87 GLU A O 1
ATOM 688 N N . SER A 1 88 ? 26.769 6.432 -0.715 1.00 63.31 88 SER A N 1
ATOM 689 C CA . SER A 1 88 ? 26.252 6.182 0.633 1.00 63.31 88 SER A CA 1
ATOM 690 C C . SER A 1 88 ? 27.334 6.535 1.660 1.00 63.31 88 SER A C 1
ATOM 692 O O . SER A 1 88 ? 28.205 5.729 1.975 1.00 63.31 88 SER A O 1
ATOM 694 N N . SER A 1 89 ? 27.302 7.760 2.188 1.00 63.41 89 SER A N 1
ATOM 695 C CA . SER A 1 89 ? 28.204 8.201 3.261 1.00 63.41 89 SER A CA 1
ATOM 696 C C . SER A 1 89 ? 27.462 8.286 4.592 1.00 63.41 89 SER A C 1
ATOM 698 O O . SER A 1 89 ? 26.976 9.342 4.996 1.00 63.41 89 SER A O 1
ATOM 700 N N . GLN A 1 90 ? 27.405 7.165 5.310 1.00 69.69 90 GLN A N 1
ATOM 701 C CA . GLN A 1 90 ? 27.101 7.184 6.737 1.00 69.69 90 GLN A CA 1
ATOM 702 C C . GLN A 1 90 ? 28.270 7.798 7.514 1.00 69.69 90 GLN A C 1
ATOM 704 O O . GLN A 1 90 ? 29.387 7.287 7.469 1.00 69.69 90 GLN A O 1
ATOM 709 N N . SER A 1 91 ? 28.016 8.826 8.323 1.00 60.53 91 SER A N 1
ATOM 710 C CA . SER A 1 91 ? 28.794 9.004 9.549 1.00 60.53 91 SER A CA 1
ATOM 711 C C . SER A 1 91 ? 27.932 9.614 10.646 1.00 60.53 91 SER A C 1
ATOM 713 O O . SER A 1 91 ? 27.245 10.619 10.481 1.00 60.53 91 SER A O 1
ATOM 715 N N . SER A 1 92 ? 27.928 8.903 11.759 1.00 66.69 92 SER A N 1
ATOM 716 C CA . SER A 1 92 ? 27.175 9.141 12.970 1.00 66.69 92 SER A CA 1
ATOM 717 C C . SER A 1 92 ? 27.914 10.096 13.911 1.00 66.69 92 SER A C 1
ATOM 719 O O . SER A 1 92 ? 29.139 10.203 13.892 1.00 66.69 92 SER A O 1
ATOM 721 N N . SER A 1 93 ? 27.148 10.625 14.868 1.00 59.19 93 SER A N 1
ATOM 722 C CA . SER A 1 93 ? 27.602 11.083 16.190 1.00 59.19 93 SER A CA 1
ATOM 723 C C . SER A 1 93 ? 28.214 12.487 16.256 1.00 59.19 93 SER A C 1
ATOM 725 O O . SER A 1 93 ? 29.347 12.697 15.836 1.00 59.19 93 SER A O 1
ATOM 727 N N . ARG A 1 94 ? 27.549 13.414 16.966 1.00 58.06 94 ARG A N 1
ATOM 728 C CA . ARG A 1 94 ? 27.866 13.706 18.385 1.00 58.06 94 ARG A CA 1
ATOM 729 C C . ARG A 1 94 ? 27.216 14.997 18.909 1.00 58.06 94 ARG A C 1
ATOM 731 O O . ARG A 1 94 ? 27.503 16.087 18.437 1.00 58.06 94 ARG A O 1
ATOM 738 N N . SER A 1 95 ? 26.436 14.802 19.969 1.00 58.16 95 SER A N 1
ATOM 739 C CA . SER A 1 95 ? 26.492 15.559 21.225 1.00 58.16 95 SER A CA 1
ATOM 740 C C . SER A 1 95 ? 26.121 17.047 21.225 1.00 58.16 95 SER A C 1
ATOM 742 O O . SER A 1 95 ? 26.924 17.919 20.923 1.00 58.16 95 SER A O 1
ATOM 744 N N . SER A 1 96 ? 24.906 17.298 21.721 1.00 61.78 96 SER A N 1
ATOM 745 C CA . SER A 1 96 ? 24.579 18.248 22.797 1.00 61.78 96 SER A CA 1
ATOM 746 C C . SER A 1 96 ? 25.570 19.387 23.089 1.00 61.78 96 SER A C 1
ATOM 748 O O . SER A 1 96 ? 26.595 19.177 23.742 1.00 61.78 96 SER A O 1
ATOM 750 N N . SER A 1 97 ? 25.147 20.621 22.829 1.00 65.19 97 SER A N 1
ATOM 751 C CA . SER A 1 97 ? 25.471 21.736 23.720 1.00 65.19 97 SER A CA 1
ATOM 752 C C . SER A 1 97 ? 24.322 22.735 23.734 1.00 65.19 97 SER A C 1
ATOM 754 O O . SER A 1 97 ? 24.166 23.544 22.824 1.00 65.19 97 SER A O 1
ATOM 756 N N . SER A 1 98 ? 23.517 22.648 24.789 1.00 59.22 98 SER A N 1
ATOM 757 C CA . SER A 1 98 ? 22.618 23.701 25.235 1.00 59.22 98 SER A CA 1
ATOM 758 C C . SER A 1 98 ? 23.407 25.000 25.414 1.00 59.22 98 SER A C 1
ATOM 760 O O . SER A 1 98 ? 24.291 25.064 26.268 1.00 59.22 98 SER A O 1
ATOM 762 N N . CYS A 1 99 ? 23.084 26.039 24.651 1.00 61.00 99 CYS A N 1
ATOM 763 C CA . CYS A 1 99 ? 23.456 27.410 24.984 1.00 61.00 99 CYS A CA 1
ATOM 764 C C . CYS A 1 99 ? 22.204 28.146 25.471 1.00 61.00 99 CYS A C 1
ATOM 766 O O . CYS A 1 99 ? 21.532 28.866 24.742 1.00 61.00 99 CYS A O 1
ATOM 768 N N . SER A 1 100 ? 21.875 27.927 26.741 1.00 59.50 100 SER A N 1
ATOM 769 C CA . SER A 1 100 ? 21.088 28.903 27.488 1.00 59.50 100 SER A CA 1
ATOM 770 C C . SER A 1 100 ? 21.985 30.087 27.859 1.00 59.50 100 SER A C 1
ATOM 772 O O . SER A 1 100 ? 23.167 29.884 28.155 1.00 59.50 100 SER A O 1
ATOM 774 N N . SER A 1 101 ? 21.359 31.262 28.002 1.00 58.22 101 SER A N 1
ATOM 775 C CA . SER A 1 101 ? 21.862 32.553 28.537 1.00 58.22 101 SER A CA 1
ATOM 776 C C . SER A 1 101 ? 22.429 33.492 27.449 1.00 58.22 101 SER A C 1
ATOM 778 O O . SER A 1 101 ? 23.300 33.084 26.696 1.00 58.22 101 SER A O 1
ATOM 780 N N . SER A 1 102 ? 22.005 34.751 27.270 1.00 61.19 102 SER A N 1
ATOM 781 C CA . SER A 1 102 ? 21.342 35.700 28.178 1.00 61.19 102 SER A CA 1
ATOM 782 C C . SER A 1 102 ? 20.674 36.852 27.396 1.00 61.19 102 SER A C 1
ATOM 784 O O . SER A 1 102 ? 21.289 37.369 26.476 1.00 61.19 102 SER A O 1
ATOM 786 N N . SER A 1 103 ? 19.469 37.240 27.833 1.00 62.91 103 SER A N 1
ATOM 787 C CA . SER A 1 103 ? 18.872 38.588 28.009 1.00 62.91 103 SER A CA 1
ATOM 788 C C . SER A 1 103 ? 19.004 39.744 26.978 1.00 62.91 103 SER A C 1
ATOM 790 O O . SER A 1 103 ? 20.018 39.882 26.303 1.00 62.91 103 SER A O 1
ATOM 792 N N . PRO A 1 104 ? 17.970 40.620 26.908 1.00 62.72 104 PRO A N 1
ATOM 793 C CA . PRO A 1 104 ? 17.730 41.588 25.834 1.00 62.72 104 PRO A CA 1
ATOM 794 C C . PRO A 1 104 ? 18.568 42.866 25.954 1.00 62.72 104 PRO A C 1
ATOM 796 O O . PRO A 1 104 ? 18.897 43.300 27.059 1.00 62.72 104 PRO A O 1
ATOM 799 N N . LEU A 1 105 ? 18.841 43.490 24.808 1.00 60.97 105 LEU A N 1
ATOM 800 C CA . LEU A 1 105 ? 19.305 44.870 24.717 1.00 60.97 105 LEU A CA 1
ATOM 801 C C . LEU A 1 105 ? 18.239 45.683 23.978 1.00 60.97 105 LEU A C 1
ATOM 803 O O . LEU A 1 105 ? 18.059 45.527 22.771 1.00 60.97 105 LEU A O 1
ATOM 807 N N . ASP A 1 106 ? 17.518 46.486 24.758 1.0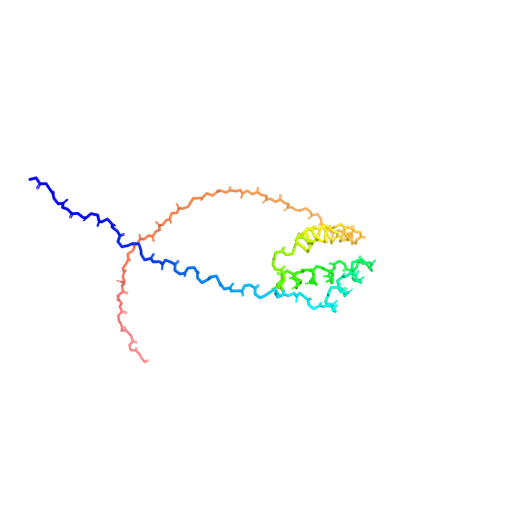0 59.03 106 ASP A N 1
ATOM 808 C CA . ASP A 1 106 ? 16.944 47.767 24.355 1.00 59.03 106 ASP A CA 1
ATOM 809 C C . ASP A 1 106 ? 17.966 48.581 23.549 1.00 59.03 106 ASP A C 1
ATOM 811 O O . ASP A 1 106 ? 19.109 48.723 23.982 1.00 59.03 106 ASP A O 1
ATOM 815 N N . ASP A 1 107 ? 17.532 49.160 22.432 1.00 60.97 107 ASP A N 1
ATOM 816 C CA . ASP A 1 107 ? 17.809 50.571 22.160 1.00 60.97 107 ASP A CA 1
ATOM 817 C C . ASP A 1 107 ? 16.677 51.106 21.272 1.00 60.97 107 ASP A C 1
ATOM 819 O O . ASP A 1 107 ? 16.432 50.623 20.161 1.00 60.97 107 ASP A O 1
ATOM 823 N N . GLU A 1 108 ? 15.912 52.021 21.859 1.00 61.22 108 GLU A N 1
ATOM 824 C CA . GLU A 1 108 ? 14.887 52.818 21.208 1.00 61.22 108 GLU A CA 1
ATOM 825 C C . GLU A 1 108 ? 15.510 53.847 20.249 1.00 61.22 108 GLU A C 1
ATOM 827 O O . GLU A 1 108 ? 16.672 54.218 20.371 1.00 61.22 108 GLU A O 1
ATOM 832 N N . ASP A 1 109 ? 14.640 54.389 19.396 1.00 56.41 109 ASP A N 1
ATOM 833 C CA . ASP A 1 109 ? 14.723 55.740 18.831 1.00 56.41 109 ASP A CA 1
ATOM 834 C C . ASP A 1 109 ? 15.558 55.930 17.549 1.00 56.41 109 ASP A C 1
ATOM 836 O O . ASP A 1 109 ? 16.777 56.089 17.548 1.00 56.41 109 ASP A O 1
ATOM 840 N N . ASN A 1 110 ? 14.849 56.001 16.417 1.00 65.62 110 ASN A N 1
ATOM 841 C CA . ASN A 1 110 ? 15.224 56.926 15.353 1.00 65.62 110 ASN A CA 1
ATOM 842 C C . ASN A 1 110 ? 13.969 57.409 14.613 1.00 65.62 110 ASN A C 1
ATOM 844 O O . ASN A 1 110 ? 13.383 56.676 13.813 1.00 65.62 110 ASN A O 1
ATOM 848 N N . ASP A 1 111 ? 13.610 58.659 14.896 1.00 63.28 111 ASP A N 1
ATOM 849 C CA . ASP A 1 111 ? 12.805 59.553 14.067 1.00 63.28 111 ASP A CA 1
ATOM 850 C C . ASP A 1 111 ? 13.164 59.456 12.567 1.00 63.28 111 ASP A C 1
ATOM 852 O O . ASP A 1 111 ? 14.335 59.601 12.211 1.00 63.28 111 ASP A O 1
ATOM 856 N N . GLU A 1 112 ? 12.168 59.235 11.697 1.00 59.31 112 GLU A N 1
ATOM 857 C CA . GLU A 1 112 ? 11.820 60.108 10.546 1.00 59.31 112 GLU A CA 1
ATOM 858 C C . GLU A 1 112 ? 10.501 59.676 9.873 1.00 59.31 112 GLU A C 1
ATOM 860 O O . GLU A 1 112 ? 10.331 58.468 9.579 1.00 59.31 112 GLU A O 1
#

Secondary structure (DSSP, 8-state):
-----------------------PPPHHHHHHHHHHHHHT-HHHHHHHHHHHHHH-TT-HHHHHHHHHHHHHHHHHHGGG--------------------------------